Protein AF-A0A7I7MGX4-F1 (afdb_monomer_lite)

Structure (mmCIF, N/CA/C/O backbone):
data_AF-A0A7I7MGX4-F1
#
_entry.id   AF-A0A7I7MGX4-F1
#
loop_
_atom_site.group_PDB
_atom_site.id
_atom_site.type_symbol
_atom_site.label_atom_id
_atom_site.label_alt_id
_atom_site.label_comp_id
_atom_site.label_asym_id
_atom_site.label_entity_id
_atom_site.label_seq_id
_atom_site.pdbx_PDB_ins_code
_atom_site.Cartn_x
_atom_site.Cartn_y
_atom_site.Cartn_z
_atom_site.occupancy
_atom_site.B_iso_or_equiv
_atom_site.auth_seq_id
_atom_site.auth_comp_id
_atom_site.auth_asym_id
_atom_site.auth_atom_id
_atom_site.pdbx_PDB_model_num
ATOM 1 N N . MET A 1 1 ? -10.955 -3.987 3.763 1.00 48.22 1 MET A N 1
ATOM 2 C CA . MET A 1 1 ? -11.198 -3.852 2.306 1.00 48.22 1 MET A CA 1
ATOM 3 C C . MET A 1 1 ? -11.870 -2.515 2.019 1.00 48.22 1 MET A C 1
ATOM 5 O O . MET A 1 1 ? -12.657 -2.086 2.863 1.00 48.22 1 MET A O 1
ATOM 9 N N . PRO A 1 2 ? -11.566 -1.827 0.899 1.00 52.31 2 PRO A N 1
ATOM 10 C CA . PRO A 1 2 ? -12.222 -0.565 0.575 1.00 52.31 2 PRO A CA 1
ATOM 11 C C . PRO A 1 2 ? -13.747 -0.768 0.505 1.00 52.31 2 PRO A C 1
ATOM 13 O O . PRO A 1 2 ? -14.209 -1.827 0.086 1.00 52.31 2 PRO A O 1
ATOM 16 N N . PRO A 1 3 ? -14.560 0.223 0.903 1.00 53.84 3 PRO A N 1
ATOM 17 C CA . PRO A 1 3 ? -16.024 0.112 0.923 1.00 53.84 3 PRO A CA 1
ATOM 18 C C . PRO A 1 3 ? -16.671 0.047 -0.478 1.00 53.84 3 PRO A C 1
ATOM 20 O O . PRO A 1 3 ? -17.878 0.229 -0.602 1.00 53.84 3 PRO A O 1
ATOM 23 N N . GLY A 1 4 ? -15.881 -0.160 -1.533 1.00 65.75 4 GLY A N 1
ATOM 24 C CA . GLY A 1 4 ? -16.288 -0.086 -2.929 1.00 65.75 4 GLY A CA 1
ATOM 25 C C . GLY A 1 4 ? -15.151 -0.493 -3.865 1.00 65.75 4 GLY A C 1
ATOM 26 O O . GLY A 1 4 ? -14.284 -1.281 -3.494 1.00 65.75 4 GLY A O 1
ATOM 27 N N . VAL A 1 5 ? -15.171 0.051 -5.078 1.00 73.94 5 VAL A N 1
ATOM 28 C CA . VAL A 1 5 ? -14.203 -0.241 -6.141 1.00 73.94 5 VAL A CA 1
ATOM 29 C C . VAL A 1 5 ? -12.780 0.159 -5.735 1.00 73.94 5 VAL A C 1
ATOM 31 O O . VAL A 1 5 ? -12.561 1.264 -5.234 1.00 73.94 5 VAL A O 1
ATOM 34 N N . LEU A 1 6 ? -11.810 -0.725 -5.988 1.00 76.94 6 LEU A N 1
ATOM 35 C CA . LEU A 1 6 ? -10.392 -0.369 -5.983 1.00 76.94 6 LEU A CA 1
ATOM 36 C C . LEU A 1 6 ? -10.149 0.689 -7.060 1.00 76.94 6 LEU A C 1
ATOM 38 O O . LEU A 1 6 ? -10.301 0.409 -8.247 1.00 76.94 6 LEU A O 1
ATOM 42 N N . TRP A 1 7 ? -9.759 1.889 -6.641 1.00 74.06 7 TRP A N 1
ATOM 43 C CA . TRP A 1 7 ? -9.469 2.982 -7.555 1.00 74.06 7 TRP A CA 1
ATOM 44 C C . TRP A 1 7 ? -7.966 3.066 -7.832 1.00 74.06 7 TRP A C 1
ATOM 46 O O . TRP A 1 7 ? -7.215 3.546 -6.969 1.00 74.06 7 TRP A O 1
ATOM 56 N N . PRO A 1 8 ? -7.505 2.604 -9.010 1.00 76.69 8 PRO A N 1
ATOM 57 C CA . PRO A 1 8 ? -6.125 2.809 -9.399 1.00 76.69 8 PRO A CA 1
ATOM 58 C C . PRO A 1 8 ? -5.862 4.302 -9.607 1.00 76.69 8 PRO A C 1
ATOM 60 O O . PRO A 1 8 ? -6.777 5.082 -9.899 1.00 76.69 8 PRO A O 1
ATOM 63 N N . GLN A 1 9 ? -4.608 4.731 -9.490 1.00 77.25 9 GLN A N 1
ATOM 64 C CA . GLN A 1 9 ? -4.286 6.096 -9.889 1.00 77.25 9 GLN A CA 1
ATOM 65 C C . GLN A 1 9 ? -4.495 6.289 -11.398 1.00 77.25 9 GLN A C 1
ATOM 67 O O . GLN A 1 9 ? -3.888 5.621 -12.232 1.00 77.25 9 GLN A O 1
ATOM 72 N N . LEU A 1 10 ? -5.309 7.284 -11.759 1.00 65.00 10 LEU A N 1
ATOM 73 C CA . LEU A 1 10 ? -5.647 7.586 -13.157 1.00 65.00 10 LEU A CA 1
ATOM 74 C C . LEU A 1 10 ? -4.410 7.879 -14.021 1.00 65.00 10 LEU A C 1
ATOM 76 O O . LEU A 1 10 ? -4.381 7.536 -15.198 1.00 65.00 10 LEU A O 1
ATOM 80 N N . ARG A 1 11 ? -3.368 8.479 -13.429 1.00 72.38 11 ARG A N 1
ATOM 81 C CA . ARG A 1 11 ? -2.124 8.843 -14.129 1.00 72.38 11 ARG A CA 1
ATOM 82 C C . ARG A 1 11 ? -1.262 7.638 -14.510 1.00 72.38 11 ARG A C 1
ATOM 84 O O . ARG A 1 11 ? -0.442 7.748 -15.416 1.00 72.38 11 ARG A O 1
ATOM 91 N N . THR A 1 12 ? -1.425 6.505 -13.833 1.00 76.75 12 THR A N 1
ATOM 92 C CA . THR A 1 12 ? -0.656 5.276 -14.088 1.00 76.75 12 THR A CA 1
ATOM 93 C C . THR A 1 12 ? -1.481 4.197 -14.774 1.00 76.75 12 THR A C 1
ATOM 95 O O . THR A 1 12 ? -0.908 3.235 -15.279 1.00 76.75 12 THR A O 1
ATOM 98 N N . LEU A 1 13 ? -2.795 4.401 -14.900 1.00 73.06 13 LEU A N 1
ATOM 99 C CA . LEU A 1 13 ? -3.721 3.504 -15.586 1.00 73.06 13 LEU A CA 1
ATOM 100 C C . LEU A 1 13 ? -3.253 3.077 -16.995 1.00 73.06 13 LEU A C 1
ATOM 102 O O . LEU A 1 13 ? -3.332 1.880 -17.277 1.00 73.06 13 LEU A O 1
ATOM 106 N N . PRO A 1 14 ? -2.682 3.959 -17.851 1.00 81.06 14 PRO A N 1
ATOM 107 C CA . PRO A 1 14 ? -2.188 3.543 -19.165 1.00 81.06 14 PRO A CA 1
ATOM 108 C C . PRO A 1 14 ? -1.093 2.471 -19.104 1.00 81.06 14 PRO A C 1
ATOM 110 O O . PRO A 1 14 ? -1.022 1.615 -19.979 1.00 81.06 14 PRO A O 1
ATOM 113 N N . ARG A 1 15 ? -0.267 2.472 -18.047 1.00 81.56 15 ARG A N 1
ATOM 114 C CA . ARG A 1 15 ? 0.817 1.493 -17.861 1.00 81.56 15 ARG A CA 1
ATOM 115 C C . ARG A 1 15 ? 0.295 0.102 -17.503 1.00 81.56 15 ARG A C 1
ATOM 117 O O . ARG A 1 15 ? 0.978 -0.883 -17.751 1.00 81.56 15 ARG A O 1
ATOM 124 N N . PHE A 1 16 ? -0.918 0.015 -16.957 1.00 77.94 16 PHE A N 1
ATOM 125 C CA . PHE A 1 16 ? -1.568 -1.254 -16.629 1.00 77.94 16 PHE A CA 1
ATOM 126 C C . PHE A 1 16 ? -2.475 -1.785 -17.743 1.00 77.94 16 PHE A C 1
ATOM 128 O O . PHE A 1 16 ? -2.884 -2.943 -17.666 1.00 77.94 16 PHE A O 1
ATOM 135 N N . LEU A 1 17 ? -2.755 -0.997 -18.792 1.00 81.00 17 LEU A N 1
ATOM 136 C CA . LEU A 1 17 ? -3.587 -1.420 -19.928 1.00 81.00 17 LEU A CA 1
ATOM 137 C C . LEU A 1 17 ? -3.186 -2.783 -20.519 1.00 81.00 17 LEU A C 1
ATOM 139 O O . LEU A 1 17 ? -4.094 -3.579 -20.761 1.00 81.00 17 LEU A O 1
ATOM 143 N N . PRO A 1 18 ? -1.890 -3.125 -20.688 1.00 84.69 18 PRO A N 1
ATOM 144 C CA . PRO A 1 18 ? -1.504 -4.434 -21.222 1.00 84.69 18 PRO A CA 1
ATOM 145 C C . PRO A 1 18 ? -1.964 -5.619 -20.356 1.00 84.69 18 PRO A C 1
ATOM 147 O O . PRO A 1 18 ? -2.249 -6.694 -20.879 1.00 84.69 18 PRO A O 1
ATOM 150 N N . SER A 1 19 ? -2.093 -5.426 -19.040 1.00 82.81 19 SER A N 1
ATOM 151 C CA . SER A 1 19 ? -2.540 -6.461 -18.097 1.00 82.81 19 SER A CA 1
ATOM 152 C C . SER A 1 19 ? -4.069 -6.591 -18.027 1.00 82.81 19 SER A C 1
ATOM 154 O O . SER A 1 19 ? -4.584 -7.621 -17.586 1.00 82.81 19 SER A O 1
ATOM 156 N N . MET A 1 20 ? -4.815 -5.574 -18.475 1.00 83.50 20 MET A N 1
ATOM 157 C CA . MET A 1 20 ? -6.271 -5.482 -18.299 1.00 83.50 20 MET A CA 1
ATOM 158 C C . MET A 1 20 ? -7.077 -6.613 -18.960 1.00 83.50 20 MET A C 1
ATOM 160 O O . MET A 1 20 ? -7.994 -7.115 -18.307 1.00 83.50 20 MET A O 1
ATOM 164 N N . PRO A 1 21 ? -6.770 -7.085 -20.186 1.00 86.69 21 PRO A N 1
ATOM 165 C CA . PRO A 1 21 ? -7.499 -8.208 -20.780 1.00 86.69 21 PRO A CA 1
ATOM 166 C C . PRO A 1 21 ? -7.350 -9.499 -19.963 1.00 86.69 21 PRO A C 1
ATOM 168 O O . PRO A 1 21 ? -8.321 -10.229 -19.754 1.00 86.69 21 PRO A O 1
ATOM 171 N N . GLY A 1 22 ? -6.142 -9.757 -19.447 1.00 87.31 22 GLY A N 1
ATOM 172 C CA . GLY A 1 22 ? -5.865 -10.897 -18.574 1.00 87.31 22 GLY A CA 1
ATOM 173 C C . GLY A 1 22 ? -6.644 -10.804 -17.265 1.00 87.31 22 GLY A C 1
ATOM 174 O O . GLY A 1 22 ? -7.334 -11.752 -16.893 1.00 87.31 22 GLY A O 1
ATOM 175 N N . VAL A 1 23 ? -6.615 -9.635 -16.623 1.00 87.56 23 VAL A N 1
ATOM 176 C CA . VAL A 1 23 ? -7.394 -9.334 -15.413 1.00 87.56 23 VAL A CA 1
ATOM 177 C C . VAL A 1 23 ? -8.895 -9.526 -15.645 1.00 87.56 23 VAL A C 1
ATOM 179 O O . VAL A 1 23 ? -9.555 -10.198 -14.853 1.00 87.56 23 VAL A O 1
ATOM 182 N N . ALA A 1 24 ? -9.447 -8.998 -16.741 1.00 87.56 24 ALA A N 1
ATOM 183 C CA . ALA A 1 24 ? -10.864 -9.138 -17.073 1.00 87.56 24 ALA A CA 1
ATOM 184 C C . ALA A 1 24 ? -11.265 -10.614 -17.253 1.00 87.56 24 ALA A C 1
ATOM 186 O O . ALA A 1 24 ? -12.313 -11.040 -16.758 1.00 87.56 24 ALA A O 1
ATOM 187 N N . ALA A 1 25 ? -10.389 -11.418 -17.861 1.00 91.88 25 ALA A N 1
ATOM 188 C CA . ALA A 1 25 ? -10.536 -12.869 -17.975 1.00 91.88 25 ALA A CA 1
ATOM 189 C C . ALA A 1 25 ? -10.217 -13.638 -16.672 1.00 91.88 25 ALA A C 1
ATOM 191 O O . ALA A 1 25 ? -10.352 -14.859 -16.634 1.00 91.88 25 ALA A O 1
ATOM 192 N N . GLY A 1 26 ? -9.794 -12.959 -15.599 1.00 91.19 26 GLY A N 1
ATOM 193 C CA . GLY A 1 26 ? -9.404 -13.572 -14.329 1.00 91.19 26 GLY A CA 1
ATOM 194 C C . GLY A 1 26 ? -8.072 -14.331 -14.372 1.00 91.19 26 GLY A C 1
ATOM 195 O O . GLY A 1 26 ? -7.788 -15.116 -13.468 1.00 91.19 26 GLY A O 1
ATOM 196 N N . ARG A 1 27 ? -7.251 -14.134 -15.405 1.00 95.12 27 ARG A N 1
ATOM 197 C CA . ARG A 1 27 ? -5.958 -14.812 -15.562 1.00 95.12 27 ARG A CA 1
ATOM 198 C C . ARG A 1 27 ? -4.901 -14.195 -14.636 1.00 95.12 27 ARG A C 1
ATOM 200 O O . ARG A 1 27 ? -4.917 -12.978 -14.445 1.00 95.12 27 ARG A O 1
ATOM 207 N N . PRO A 1 28 ? -3.977 -14.994 -14.072 1.00 95.06 28 PRO A N 1
ATOM 208 C CA . PRO A 1 28 ? -2.846 -14.458 -13.325 1.00 95.06 28 PRO A CA 1
ATOM 209 C C . PRO A 1 28 ? -2.018 -13.496 -14.177 1.00 95.06 28 PRO A C 1
ATOM 211 O O . PRO A 1 28 ? -1.820 -13.743 -15.369 1.00 95.06 28 PRO A O 1
ATOM 214 N N . PHE A 1 29 ? -1.517 -12.423 -13.574 1.00 92.06 29 PHE A N 1
ATOM 215 C CA . PHE A 1 29 ? -0.733 -11.409 -14.277 1.00 92.06 29 PHE A CA 1
ATOM 216 C C . PHE A 1 29 ? 0.459 -10.970 -13.430 1.00 92.06 29 PHE A C 1
ATOM 218 O O . PHE A 1 29 ? 0.411 -11.011 -12.208 1.00 92.06 29 PHE A O 1
ATOM 225 N N . LEU A 1 30 ? 1.536 -10.566 -14.091 1.00 92.31 30 LEU A N 1
ATOM 226 C CA . LEU A 1 30 ? 2.698 -9.936 -13.473 1.00 92.31 30 LEU A CA 1
ATOM 227 C C . LEU A 1 30 ? 3.024 -8.715 -14.336 1.00 92.31 30 LEU A C 1
ATOM 229 O O . LEU A 1 30 ? 3.220 -8.896 -15.543 1.00 92.31 30 LEU A O 1
ATOM 233 N N . PRO A 1 31 ? 3.013 -7.489 -13.786 1.00 90.19 31 PRO A N 1
ATOM 234 C CA . PRO A 1 31 ? 3.405 -6.313 -14.547 1.00 90.19 31 PRO A CA 1
ATOM 235 C C . PRO A 1 31 ? 4.838 -6.439 -15.071 1.00 90.19 31 PRO A C 1
ATOM 237 O O . PRO A 1 31 ? 5.701 -7.031 -14.425 1.00 90.19 31 PRO A O 1
ATOM 240 N N . ALA A 1 32 ? 5.095 -5.857 -16.241 1.00 92.00 32 ALA A N 1
ATOM 241 C CA . ALA A 1 32 ? 6.443 -5.789 -16.784 1.00 92.00 32 ALA A CA 1
ATOM 242 C C . ALA A 1 32 ? 7.374 -4.989 -15.850 1.00 92.00 32 ALA A C 1
ATOM 244 O O . ALA A 1 32 ? 6.932 -4.129 -15.082 1.00 92.00 32 ALA A O 1
ATOM 245 N N . ALA A 1 33 ? 8.675 -5.279 -15.909 1.00 94.62 33 ALA A N 1
ATOM 246 C CA . ALA A 1 33 ? 9.662 -4.687 -15.008 1.00 94.62 33 ALA A CA 1
ATOM 247 C C . ALA A 1 33 ? 9.675 -3.148 -15.068 1.00 94.62 33 ALA A C 1
ATOM 249 O O . ALA A 1 33 ? 9.818 -2.491 -14.041 1.00 94.62 33 ALA A O 1
ATOM 250 N N . ASP A 1 34 ? 9.477 -2.555 -16.245 1.00 94.19 34 ASP A N 1
ATOM 251 C CA . ASP A 1 34 ? 9.380 -1.103 -16.423 1.00 94.19 34 ASP A CA 1
ATOM 252 C C . ASP A 1 34 ? 8.167 -0.506 -15.687 1.00 94.19 34 ASP A C 1
ATOM 254 O O . ASP A 1 34 ? 8.272 0.560 -15.075 1.00 94.19 34 ASP A O 1
ATOM 258 N N . VAL A 1 35 ? 7.035 -1.218 -15.673 1.00 93.25 35 VAL A N 1
ATOM 259 C CA . VAL A 1 35 ? 5.844 -0.837 -14.904 1.00 93.25 35 VAL A CA 1
ATOM 260 C C . VAL A 1 35 ? 6.131 -0.926 -13.409 1.00 93.25 35 VAL A C 1
ATOM 262 O O . VAL A 1 35 ? 5.814 0.017 -12.681 1.00 93.25 35 VAL A O 1
ATOM 265 N N . MET A 1 36 ? 6.786 -2.000 -12.955 1.00 95.19 36 MET A N 1
ATOM 266 C CA . MET A 1 36 ? 7.178 -2.168 -11.549 1.00 95.19 36 MET A CA 1
ATOM 267 C C . MET A 1 36 ? 8.072 -1.015 -11.067 1.00 95.19 36 MET A C 1
ATOM 269 O O . MET A 1 36 ? 7.817 -0.427 -10.013 1.00 95.19 36 MET A O 1
ATOM 273 N N . ARG A 1 37 ? 9.059 -0.610 -11.876 1.00 96.38 37 ARG A N 1
ATOM 274 C CA . ARG A 1 37 ? 9.922 0.549 -11.588 1.00 96.38 37 ARG A CA 1
ATOM 275 C C . ARG A 1 37 ? 9.149 1.858 -11.575 1.00 96.38 37 ARG A C 1
ATOM 277 O O . ARG A 1 37 ? 9.333 2.672 -10.683 1.00 96.38 37 ARG A O 1
ATOM 284 N N . ALA A 1 38 ? 8.283 2.084 -12.559 1.00 94.38 38 ALA A N 1
ATOM 285 C CA . ALA A 1 38 ? 7.615 3.371 -12.728 1.00 94.38 38 ALA A CA 1
ATOM 286 C C . ALA A 1 38 ? 6.476 3.619 -11.725 1.00 94.38 38 ALA A C 1
ATOM 288 O O . ALA A 1 38 ? 6.077 4.778 -11.530 1.00 94.38 38 ALA A O 1
ATOM 289 N N . VAL A 1 39 ? 5.933 2.552 -11.127 1.00 93.75 39 VAL A N 1
ATOM 290 C CA . VAL A 1 39 ? 4.712 2.617 -10.322 1.00 93.75 39 VAL A CA 1
ATOM 291 C C . VAL A 1 39 ? 4.941 2.155 -8.871 1.00 93.75 39 VAL A C 1
ATOM 293 O O . VAL A 1 39 ? 5.143 3.039 -8.027 1.00 93.75 39 VAL A O 1
ATOM 296 N N . PRO A 1 40 ? 4.944 0.850 -8.518 1.00 95.00 40 PRO A N 1
ATOM 297 C CA . PRO A 1 40 ? 5.015 0.437 -7.119 1.00 95.00 40 PRO A CA 1
ATOM 298 C C . PRO A 1 40 ? 6.348 0.719 -6.427 1.00 95.00 40 PRO A C 1
ATOM 300 O O . PRO A 1 40 ? 6.352 0.819 -5.201 1.00 95.00 40 PRO A O 1
ATOM 303 N N . LEU A 1 41 ? 7.446 0.860 -7.181 1.00 97.31 41 LEU A N 1
ATOM 304 C CA . LEU A 1 41 ? 8.812 0.962 -6.646 1.00 97.31 41 LEU A CA 1
ATOM 305 C C . LEU A 1 41 ? 9.502 2.305 -6.947 1.00 97.31 41 LEU A C 1
ATOM 307 O O . LEU A 1 41 ? 10.698 2.451 -6.713 1.00 97.31 41 LEU A O 1
ATOM 311 N N . HIS A 1 42 ? 8.781 3.288 -7.491 1.00 96.19 42 HIS A N 1
ATOM 312 C CA . HIS A 1 42 ? 9.397 4.420 -8.200 1.00 96.19 42 HIS A CA 1
ATOM 313 C C . HIS A 1 42 ? 10.239 5.395 -7.364 1.00 96.19 42 HIS A C 1
ATOM 315 O O . HIS A 1 42 ? 10.953 6.201 -7.957 1.00 96.19 42 HIS A O 1
ATOM 321 N N . THR A 1 43 ? 10.153 5.362 -6.031 1.00 97.38 43 THR A N 1
ATOM 322 C CA . THR A 1 43 ? 11.043 6.151 -5.158 1.00 97.38 43 THR A CA 1
ATOM 323 C C . THR A 1 43 ? 12.202 5.336 -4.587 1.00 97.38 43 THR A C 1
ATOM 325 O O . THR A 1 43 ? 13.090 5.913 -3.966 1.00 97.38 43 THR A O 1
ATOM 328 N N . LEU A 1 44 ? 12.220 4.016 -4.803 1.00 98.06 44 LEU A N 1
ATOM 329 C CA . LEU A 1 44 ? 13.342 3.164 -4.415 1.00 98.06 44 LEU A CA 1
ATOM 330 C C . LEU A 1 44 ? 14.532 3.395 -5.351 1.00 98.06 44 LEU A C 1
ATOM 332 O O . LEU A 1 44 ? 14.366 3.773 -6.514 1.00 98.06 44 LEU A O 1
ATOM 336 N N . SER A 1 45 ? 15.736 3.117 -4.853 1.00 98.19 45 SER A N 1
ATOM 337 C CA . SER A 1 45 ? 16.945 3.153 -5.680 1.00 98.19 45 SER A CA 1
ATOM 338 C C . SER A 1 45 ? 16.880 2.114 -6.805 1.00 98.19 45 SER A C 1
ATOM 340 O O . SER A 1 45 ? 16.270 1.057 -6.645 1.00 98.19 45 SER A O 1
ATOM 342 N N . ALA A 1 46 ? 17.555 2.373 -7.929 1.00 98.06 46 ALA A N 1
ATOM 34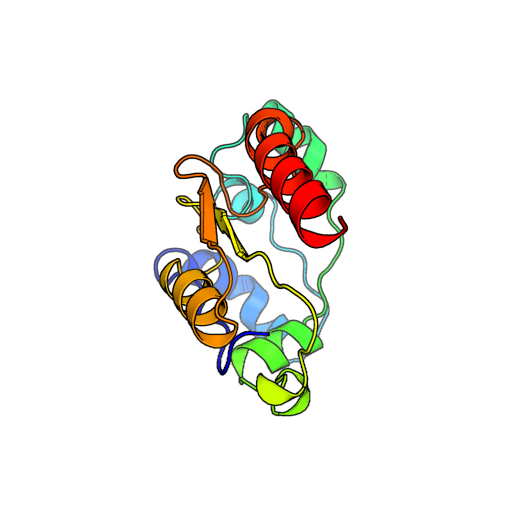3 C CA . ALA A 1 46 ? 17.620 1.413 -9.035 1.00 98.06 46 ALA A CA 1
ATOM 344 C C . ALA A 1 46 ? 18.169 0.048 -8.582 1.00 98.06 46 ALA A C 1
ATOM 346 O O . ALA A 1 46 ? 17.592 -0.978 -8.918 1.00 98.06 46 ALA A O 1
ATOM 347 N N . ALA A 1 47 ? 19.202 0.045 -7.733 1.00 98.44 47 ALA A N 1
ATOM 348 C CA . ALA A 1 47 ? 19.783 -1.178 -7.184 1.00 98.44 47 ALA A CA 1
ATOM 349 C C . ALA A 1 47 ? 18.786 -1.980 -6.329 1.00 98.44 47 ALA A C 1
ATOM 351 O O . ALA A 1 47 ? 18.772 -3.206 -6.364 1.00 98.44 47 ALA A O 1
ATOM 352 N N . GLU A 1 48 ? 17.931 -1.312 -5.553 1.00 98.38 48 GLU A N 1
ATOM 353 C CA . GLU A 1 48 ? 16.885 -1.991 -4.782 1.00 98.38 48 GLU A CA 1
ATOM 354 C C . GLU A 1 48 ? 15.741 -2.480 -5.680 1.00 98.38 48 GLU A C 1
ATOM 356 O O . GLU A 1 48 ? 15.247 -3.587 -5.487 1.00 98.38 48 GLU A O 1
ATOM 361 N N . GLN A 1 49 ? 15.371 -1.718 -6.714 1.00 98.44 49 GLN A N 1
ATOM 362 C CA . GLN A 1 49 ? 14.422 -2.178 -7.732 1.00 98.44 49 GLN A CA 1
ATOM 363 C C . GLN A 1 49 ? 14.933 -3.432 -8.455 1.00 98.44 49 GLN A C 1
ATOM 365 O O . GLN A 1 49 ? 14.166 -4.372 -8.646 1.00 98.44 49 GLN A O 1
ATOM 370 N N . ASP A 1 50 ? 16.214 -3.462 -8.830 1.00 98.25 50 ASP A N 1
ATOM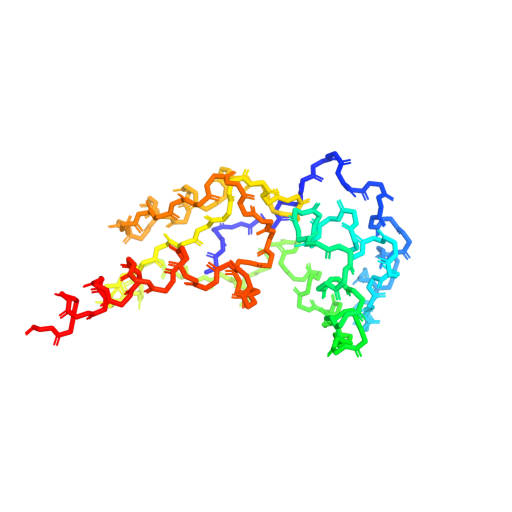 371 C CA . ASP A 1 50 ? 16.852 -4.593 -9.515 1.00 98.25 50 ASP A CA 1
ATOM 372 C C . ASP A 1 50 ? 16.851 -5.861 -8.659 1.00 98.25 50 ASP A C 1
ATOM 374 O O . ASP A 1 50 ? 16.653 -6.952 -9.189 1.00 98.25 50 ASP A O 1
ATOM 378 N N . ARG A 1 51 ? 17.025 -5.711 -7.339 1.00 98.19 51 ARG A N 1
ATOM 379 C CA . ARG A 1 51 ? 16.927 -6.816 -6.377 1.00 98.19 51 ARG A CA 1
ATOM 380 C C . ARG A 1 51 ? 15.491 -7.310 -6.206 1.00 98.19 51 ARG A C 1
ATOM 382 O O . ARG A 1 51 ? 15.266 -8.511 -6.234 1.00 98.19 51 ARG A O 1
ATOM 389 N N . LEU A 1 52 ? 14.526 -6.399 -6.057 1.00 97.56 52 LEU A N 1
ATOM 390 C CA . LEU A 1 52 ? 13.140 -6.751 -5.729 1.00 97.56 52 LEU A CA 1
ATOM 391 C C . LEU A 1 52 ? 12.346 -7.298 -6.919 1.00 97.56 52 LEU A C 1
ATOM 393 O O . LEU A 1 52 ? 11.527 -8.195 -6.749 1.00 97.56 52 LEU A O 1
ATOM 397 N N . ILE A 1 53 ? 12.534 -6.754 -8.127 1.00 97.75 53 ILE A N 1
ATOM 398 C CA . ILE A 1 53 ? 11.705 -7.110 -9.293 1.00 97.75 53 ILE A CA 1
ATOM 399 C C . ILE A 1 53 ? 11.679 -8.626 -9.580 1.00 97.75 53 ILE A C 1
ATOM 401 O O . ILE A 1 53 ? 10.583 -9.147 -9.796 1.00 97.75 53 ILE A O 1
ATOM 405 N N . PRO A 1 54 ? 12.817 -9.348 -9.560 1.00 97.56 54 PRO A N 1
ATOM 406 C CA . PRO A 1 54 ? 12.845 -10.797 -9.767 1.00 97.56 54 PRO A CA 1
ATOM 407 C C . PRO A 1 54 ? 12.115 -11.619 -8.695 1.00 97.56 54 PRO A C 1
ATOM 409 O O . PRO A 1 54 ? 11.760 -12.764 -8.963 1.00 97.56 54 PRO A O 1
ATOM 412 N N . GLU A 1 55 ? 11.893 -11.064 -7.500 1.00 96.50 55 GLU A N 1
ATOM 413 C CA . GLU A 1 55 ? 11.234 -11.760 -6.386 1.00 96.50 55 GLU A CA 1
ATOM 414 C C . GLU A 1 55 ? 9.701 -11.732 -6.491 1.00 96.50 55 GLU A C 1
ATOM 416 O O . GLU A 1 55 ? 9.015 -12.540 -5.859 1.00 96.50 55 GLU A O 1
ATOM 421 N N . PHE A 1 56 ? 9.133 -10.829 -7.299 1.00 95.38 56 PHE A N 1
ATOM 422 C CA . PHE A 1 56 ? 7.684 -10.749 -7.462 1.00 95.38 56 PHE A CA 1
ATOM 423 C C . PHE A 1 56 ? 7.126 -11.929 -8.258 1.00 95.38 56 PHE A C 1
ATOM 425 O O . PHE A 1 56 ? 7.662 -12.370 -9.276 1.00 95.38 56 PHE A O 1
ATOM 432 N N . VAL A 1 57 ? 5.956 -12.388 -7.823 1.00 95.31 57 VAL A N 1
ATOM 433 C CA . VAL A 1 57 ? 5.191 -13.458 -8.464 1.00 95.31 57 VAL A CA 1
ATOM 434 C C . VAL A 1 57 ? 3.900 -12.916 -9.068 1.00 95.31 57 VAL A C 1
ATOM 436 O O . VAL A 1 57 ? 3.507 -11.775 -8.835 1.00 95.31 57 VAL A O 1
ATOM 439 N N . ARG A 1 58 ? 3.227 -13.738 -9.878 1.00 94.31 58 ARG A N 1
ATOM 440 C CA . ARG A 1 58 ? 1.961 -13.350 -10.511 1.00 94.31 58 ARG A CA 1
ATOM 441 C C . ARG A 1 58 ? 0.867 -13.125 -9.467 1.00 94.31 58 ARG A C 1
ATOM 443 O O . ARG A 1 58 ? 0.580 -14.013 -8.667 1.00 94.31 58 ARG A O 1
ATOM 450 N N . ASP A 1 59 ? 0.182 -11.996 -9.585 1.00 92.94 59 ASP A N 1
ATOM 451 C CA . ASP A 1 59 ? -1.037 -11.690 -8.852 1.00 92.94 59 ASP A CA 1
ATOM 452 C C . ASP A 1 59 ? -2.245 -12.450 -9.411 1.00 92.94 59 ASP A C 1
ATOM 454 O O . ASP A 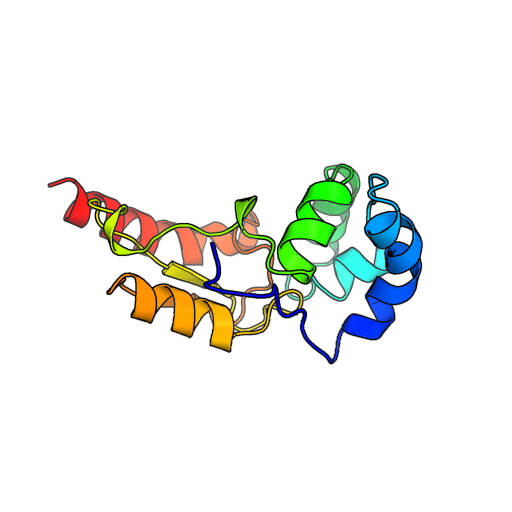1 59 ? -2.318 -12.824 -10.589 1.00 92.94 59 ASP A O 1
ATOM 458 N N . SER A 1 60 ? -3.257 -12.637 -8.562 1.00 93.50 60 SER A N 1
ATOM 459 C CA . SER A 1 60 ? -4.536 -13.229 -8.958 1.00 93.50 60 SER A CA 1
ATOM 460 C C . SER A 1 60 ? -5.405 -12.220 -9.712 1.00 93.50 60 SER A C 1
ATOM 462 O O . SER A 1 60 ? -6.056 -11.363 -9.109 1.00 93.50 60 SER A O 1
ATOM 464 N N . GLY A 1 61 ? -5.518 -12.380 -11.035 1.00 92.94 61 GLY A N 1
ATOM 465 C CA . GLY A 1 61 ? -6.428 -11.568 -11.854 1.00 92.94 61 GLY A CA 1
ATOM 466 C C . GLY A 1 61 ? -7.897 -11.683 -11.432 1.00 92.94 61 GLY A C 1
ATOM 467 O O . GLY A 1 61 ? -8.642 -10.715 -11.551 1.00 92.94 61 GLY A O 1
ATOM 468 N N . ARG A 1 62 ? -8.321 -12.827 -10.865 1.00 93.69 62 ARG A N 1
ATOM 469 C CA . ARG A 1 62 ? -9.682 -12.999 -10.315 1.00 93.69 62 ARG A CA 1
ATOM 470 C C . ARG A 1 62 ? -9.946 -12.057 -9.145 1.00 93.69 62 ARG A C 1
ATOM 472 O O . ARG A 1 62 ? -10.974 -11.383 -9.140 1.00 93.69 62 ARG A O 1
ATOM 479 N N . VAL A 1 63 ? -9.027 -12.015 -8.180 1.00 91.25 63 VAL A N 1
ATOM 480 C CA . VAL A 1 63 ? -9.148 -11.155 -6.992 1.00 91.25 63 VAL A CA 1
ATOM 481 C C . VAL A 1 63 ? -9.069 -9.692 -7.408 1.00 91.25 63 VAL A C 1
ATOM 483 O O . VAL A 1 63 ? -9.916 -8.897 -7.009 1.00 91.25 63 VAL A O 1
ATOM 486 N N . PHE A 1 64 ? -8.124 -9.344 -8.286 1.00 89.50 64 PHE A N 1
ATOM 487 C CA . PHE A 1 64 ? -8.003 -7.981 -8.797 1.00 89.50 64 PHE A CA 1
ATOM 488 C C . PHE A 1 64 ? -9.285 -7.526 -9.513 1.00 89.50 64 PHE A C 1
ATOM 490 O O . PHE A 1 64 ? -9.806 -6.451 -9.226 1.00 89.50 64 PHE A O 1
ATOM 497 N N . ARG A 1 65 ? -9.882 -8.381 -10.356 1.00 90.00 65 ARG A N 1
ATOM 498 C CA . ARG A 1 65 ? -11.179 -8.112 -10.995 1.00 90.00 65 ARG A CA 1
ATOM 499 C C . ARG A 1 65 ? -12.300 -7.909 -9.975 1.00 90.00 65 ARG A C 1
ATOM 501 O O . ARG A 1 65 ? -13.095 -6.988 -10.126 1.00 90.00 65 ARG A O 1
ATOM 508 N N . GLN A 1 66 ? -12.378 -8.739 -8.935 1.00 91.62 66 GLN A N 1
ATOM 509 C CA . GLN A 1 66 ? -13.385 -8.587 -7.876 1.00 91.62 66 GLN A CA 1
ATOM 510 C C . GLN A 1 66 ? -13.228 -7.262 -7.116 1.00 91.62 66 GLN A C 1
ATOM 512 O O . GLN A 1 66 ? -14.230 -6.603 -6.841 1.00 91.62 66 GLN A O 1
ATOM 517 N N . LEU A 1 67 ? -11.988 -6.850 -6.833 1.00 88.81 67 LEU A N 1
ATOM 518 C CA . LEU A 1 67 ? -11.668 -5.559 -6.223 1.00 88.81 67 LEU A CA 1
ATOM 519 C C . LEU A 1 67 ? -12.068 -4.384 -7.127 1.00 88.81 67 LEU A C 1
ATOM 521 O O . LEU A 1 67 ? -12.712 -3.445 -6.660 1.00 88.81 67 LEU A O 1
ATOM 525 N N . MET A 1 68 ? -11.758 -4.451 -8.425 1.00 84.75 68 MET A N 1
ATOM 526 C CA . MET A 1 68 ? -12.141 -3.424 -9.403 1.00 84.75 68 MET A CA 1
ATOM 527 C C . MET A 1 68 ? -13.655 -3.320 -9.611 1.00 84.75 68 MET A C 1
ATOM 529 O O . MET A 1 68 ? -14.172 -2.237 -9.847 1.00 84.75 68 MET A O 1
ATOM 533 N N . LEU A 1 69 ? -14.385 -4.429 -9.523 1.00 87.94 69 LEU A N 1
ATOM 534 C CA . LEU A 1 69 ? -15.846 -4.423 -9.641 1.00 87.94 69 LEU A CA 1
ATOM 535 C C . LEU A 1 69 ? -16.544 -4.122 -8.306 1.00 87.94 69 LEU A C 1
ATOM 537 O O . LEU A 1 69 ? -17.769 -4.033 -8.260 1.00 87.94 69 LEU A O 1
ATOM 541 N N . GLY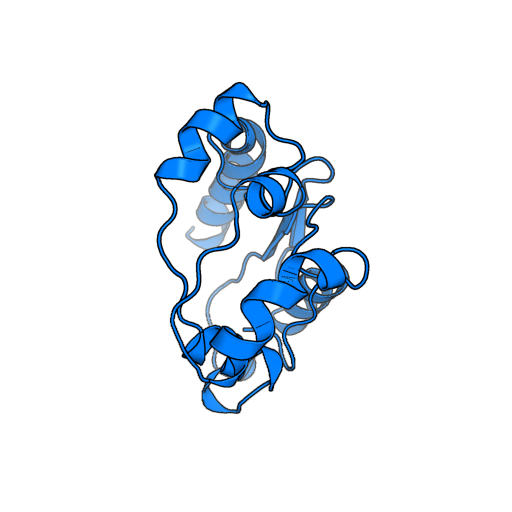 A 1 70 ? -15.791 -3.993 -7.205 1.00 86.88 70 GLY A N 1
ATOM 542 C CA . GLY A 1 70 ? -16.354 -3.813 -5.867 1.00 86.88 70 GLY A CA 1
ATOM 543 C C . GLY A 1 70 ? -17.311 -4.946 -5.480 1.00 86.88 70 GLY A C 1
ATOM 544 O O . GLY A 1 70 ? -18.355 -4.686 -4.869 1.00 86.88 70 GLY A O 1
ATOM 545 N N . ALA A 1 71 ? -16.989 -6.181 -5.883 1.00 89.00 71 ALA A N 1
ATOM 546 C CA . ALA A 1 71 ? -17.844 -7.350 -5.704 1.00 89.00 71 ALA A CA 1
ATOM 547 C C . ALA A 1 71 ? -18.194 -7.570 -4.216 1.00 89.00 71 ALA A C 1
ATOM 549 O O . ALA A 1 71 ? -17.359 -7.301 -3.353 1.00 89.00 71 ALA A O 1
ATOM 550 N N . PRO A 1 72 ? -19.385 -8.093 -3.872 1.00 88.62 72 PRO A N 1
ATOM 551 C CA . PRO A 1 72 ? -19.774 -8.296 -2.473 1.00 88.62 72 PRO A CA 1
ATOM 552 C C . PRO A 1 72 ? -18.770 -9.119 -1.657 1.00 88.62 72 PRO A C 1
ATOM 554 O O . PRO A 1 72 ? -18.525 -8.798 -0.501 1.00 88.62 72 PRO A O 1
ATOM 557 N N . ILE A 1 73 ? -18.120 -10.109 -2.279 1.00 89.19 73 ILE A N 1
ATOM 558 C CA . ILE A 1 73 ? -17.143 -10.990 -1.621 1.00 89.19 73 ILE A CA 1
ATOM 559 C C . ILE A 1 73 ? -15.876 -10.273 -1.127 1.00 89.19 73 ILE A C 1
ATOM 561 O O . ILE A 1 73 ? -15.201 -10.773 -0.235 1.00 89.19 73 ILE A O 1
ATOM 565 N N . VAL A 1 74 ? -15.547 -9.098 -1.674 1.00 87.56 74 VAL A N 1
ATOM 566 C CA . VAL A 1 74 ? -14.412 -8.291 -1.197 1.00 87.56 74 VAL A CA 1
ATOM 567 C C . VAL A 1 74 ? -14.843 -7.223 -0.194 1.00 87.56 74 VAL A C 1
ATOM 569 O O . VAL A 1 74 ? -14.035 -6.384 0.183 1.00 87.56 74 VAL A O 1
ATOM 572 N N . ARG A 1 75 ? -16.106 -7.195 0.242 1.00 87.00 75 ARG A N 1
ATOM 573 C CA . ARG A 1 75 ? -16.590 -6.204 1.209 1.00 87.00 75 ARG A CA 1
ATOM 574 C C . ARG A 1 75 ? -16.498 -6.766 2.619 1.00 87.00 75 ARG A C 1
ATOM 576 O O . ARG A 1 75 ? -16.842 -7.912 2.866 1.00 87.00 75 ARG A O 1
ATOM 583 N N . VAL A 1 76 ? -16.076 -5.912 3.545 1.00 87.62 76 VAL A N 1
ATOM 584 C CA . VAL A 1 76 ? -16.088 -6.200 4.983 1.00 87.62 76 VAL A CA 1
ATOM 585 C C . VAL A 1 76 ? -17.036 -5.199 5.650 1.00 87.62 76 VAL A C 1
ATOM 587 O O . VAL A 1 76 ? -16.812 -3.979 5.518 1.00 87.62 76 VAL A O 1
ATOM 590 N N . PRO A 1 77 ? -18.111 -5.654 6.321 1.00 90.12 77 PRO A N 1
ATOM 591 C CA . PRO A 1 77 ? -18.935 -4.782 7.148 1.00 90.12 77 PRO A CA 1
ATOM 592 C C . PRO A 1 77 ? -18.066 -4.169 8.250 1.00 90.12 77 PRO A C 1
ATOM 594 O O . PRO A 1 77 ? -17.333 -4.870 8.934 1.00 90.12 77 PRO A O 1
ATOM 597 N N . ALA A 1 78 ? -18.081 -2.840 8.387 1.00 91.44 78 ALA A N 1
ATOM 598 C CA . ALA A 1 78 ? -17.218 -2.177 9.370 1.00 91.44 78 ALA A CA 1
ATOM 599 C C . ALA A 1 78 ? -17.596 -2.551 10.809 1.00 91.44 78 ALA A C 1
ATOM 601 O O . ALA A 1 78 ? -16.713 -2.648 11.649 1.00 91.44 78 ALA A O 1
ATOM 602 N N . ALA A 1 79 ? -18.885 -2.807 11.052 1.00 93.56 79 ALA A N 1
ATOM 603 C CA . ALA A 1 79 ? -19.406 -3.240 12.345 1.00 93.56 79 ALA A CA 1
ATOM 604 C C . ALA A 1 79 ? -18.854 -4.604 12.800 1.00 93.56 79 ALA A C 1
ATOM 606 O O . ALA A 1 79 ? -18.825 -4.865 13.996 1.00 93.56 79 ALA A O 1
ATOM 607 N N . ASP A 1 80 ? -18.378 -5.437 11.869 1.00 95.38 80 ASP A N 1
ATOM 608 C CA . ASP A 1 80 ? -17.827 -6.761 12.187 1.00 95.38 80 ASP A CA 1
ATOM 609 C C . ASP A 1 80 ? -16.346 -6.690 12.602 1.00 95.38 80 ASP A C 1
ATOM 611 O O . ASP A 1 80 ? -15.766 -7.687 13.027 1.00 95.38 80 ASP A O 1
ATOM 615 N N . VAL A 1 81 ? -15.702 -5.524 12.468 1.00 95.25 81 VAL A N 1
ATOM 616 C CA . VAL A 1 81 ? -14.308 -5.313 12.878 1.00 95.25 81 VAL A CA 1
ATOM 617 C C . VAL A 1 81 ? -14.293 -4.736 14.290 1.00 95.25 81 VAL A C 1
ATOM 619 O O . VAL A 1 81 ? -14.473 -3.537 14.481 1.00 95.25 81 VAL A O 1
ATOM 622 N N . SER A 1 82 ? -14.084 -5.606 15.278 1.00 95.25 82 SER A N 1
ATOM 623 C CA . SER A 1 82 ? -14.103 -5.263 16.708 1.00 95.25 82 SER A CA 1
ATOM 624 C C . SER A 1 82 ? -12.724 -4.983 17.315 1.00 95.25 82 SER A C 1
ATOM 626 O O . SER A 1 82 ? -12.637 -4.574 18.471 1.00 95.25 82 SER A O 1
ATOM 628 N N . CYS A 1 83 ? -11.641 -5.200 16.566 1.00 94.94 83 CYS A N 1
ATOM 629 C CA . CYS A 1 83 ? -10.278 -4.938 17.021 1.00 94.94 83 CYS A CA 1
ATOM 630 C C . CYS A 1 83 ? -9.781 -3.538 16.608 1.00 94.94 83 CYS A C 1
ATOM 632 O O . CYS A 1 83 ? -10.265 -2.978 15.619 1.00 94.94 83 CYS A O 1
ATOM 634 N N . PRO A 1 84 ? -8.786 -2.971 17.322 1.00 96.44 84 PRO A N 1
ATOM 635 C CA . PRO A 1 84 ? -8.116 -1.749 16.893 1.00 96.44 84 PRO A CA 1
ATOM 636 C C . PRO A 1 84 ? -7.532 -1.888 15.482 1.00 96.44 84 PRO A C 1
ATOM 638 O O . PRO A 1 84 ? -6.918 -2.900 15.142 1.00 96.44 84 PRO A O 1
ATOM 641 N N . VAL A 1 85 ? -7.685 -0.842 14.668 1.00 97.25 85 VAL A N 1
ATOM 642 C CA . VAL A 1 85 ? -7.172 -0.794 13.294 1.00 97.25 85 VAL A CA 1
ATOM 643 C C . VAL A 1 85 ? -6.146 0.327 13.168 1.00 97.25 85 VAL A C 1
ATOM 645 O O . VAL A 1 85 ? -6.394 1.459 13.581 1.00 97.25 85 VAL A O 1
ATOM 648 N N . LEU A 1 86 ? -5.014 0.021 12.534 1.00 98.12 86 LEU A N 1
ATOM 649 C CA . LEU A 1 86 ? -4.051 1.003 12.045 1.00 98.12 86 LEU A CA 1
ATOM 650 C C . LEU A 1 86 ? -4.118 1.062 10.522 1.00 98.12 86 LEU A C 1
ATOM 652 O O . LEU A 1 86 ? -4.019 0.037 9.848 1.00 98.12 86 LEU A O 1
ATOM 656 N N . CYS A 1 87 ? -4.242 2.263 9.966 1.00 97.50 87 CYS A N 1
ATOM 657 C CA . CYS A 1 87 ? -4.082 2.485 8.536 1.00 97.50 87 CYS A CA 1
ATOM 658 C C . CYS A 1 87 ? -2.697 3.084 8.270 1.00 97.50 87 CYS A C 1
ATOM 660 O O . CYS A 1 87 ? -2.393 4.170 8.756 1.00 97.50 87 CYS A O 1
ATOM 662 N N . VAL A 1 88 ? -1.868 2.399 7.480 1.00 97.69 88 VAL A N 1
ATOM 663 C CA . VAL A 1 88 ? -0.543 2.880 7.055 1.00 97.69 88 VAL A CA 1
ATOM 664 C C . VAL A 1 88 ? -0.546 3.025 5.540 1.00 97.69 88 VAL A C 1
ATOM 666 O O . VAL A 1 88 ? -1.035 2.145 4.833 1.00 97.69 88 VAL A O 1
ATOM 669 N N . SER A 1 89 ? -0.037 4.139 5.022 1.00 96.62 89 SER A N 1
ATOM 670 C CA . SER A 1 89 ? -0.028 4.387 3.577 1.00 96.62 89 SER A CA 1
ATOM 671 C C . SER A 1 89 ? 1.174 5.198 3.112 1.00 96.62 89 SER A C 1
ATOM 673 O O . SER A 1 89 ? 1.748 5.976 3.875 1.00 96.62 89 SER A O 1
ATOM 675 N N . ALA A 1 90 ? 1.505 5.052 1.833 1.00 96.31 90 ALA A N 1
ATOM 676 C CA . ALA A 1 90 ? 2.511 5.856 1.155 1.00 96.31 90 ALA A CA 1
ATOM 677 C C . ALA A 1 90 ? 1.912 7.131 0.551 1.00 96.31 90 ALA A C 1
ATOM 679 O O . ALA A 1 90 ? 0.828 7.109 -0.033 1.00 96.31 90 ALA A O 1
ATOM 680 N N . GLY A 1 91 ? 2.642 8.242 0.642 1.00 95.19 91 GLY A N 1
ATOM 681 C CA . GLY A 1 91 ? 2.247 9.509 0.024 1.00 95.19 91 GLY A CA 1
ATOM 682 C C . GLY A 1 91 ? 2.562 9.600 -1.467 1.00 95.19 91 GLY A C 1
ATOM 683 O O . GLY A 1 91 ? 1.841 10.295 -2.178 1.00 95.19 91 GLY A O 1
ATOM 684 N N . GLN A 1 92 ? 3.572 8.870 -1.956 1.00 95.50 92 GLN A N 1
ATOM 685 C CA . GLN A 1 92 ? 3.850 8.741 -3.390 1.00 95.50 92 GLN A CA 1
ATOM 686 C C . GLN A 1 92 ? 3.233 7.464 -3.983 1.00 95.50 92 GLN A C 1
ATOM 688 O O . GLN A 1 92 ? 3.669 6.998 -5.029 1.00 95.50 92 GLN A O 1
ATOM 693 N N . ASP A 1 93 ? 2.228 6.851 -3.350 1.00 94.69 93 ASP A N 1
ATOM 694 C CA . ASP A 1 93 ? 1.595 5.653 -3.910 1.00 94.69 93 ASP A CA 1
ATOM 695 C C . ASP A 1 93 ? 1.010 5.957 -5.297 1.00 94.69 93 ASP A C 1
ATOM 697 O O . ASP A 1 93 ? 0.086 6.755 -5.422 1.00 94.69 93 ASP A O 1
ATOM 701 N N . ARG A 1 94 ? 1.564 5.322 -6.338 1.00 93.19 94 ARG A N 1
ATOM 702 C CA . ARG A 1 94 ? 1.111 5.438 -7.729 1.00 93.19 94 ARG A CA 1
ATOM 703 C C . ARG A 1 94 ? 0.209 4.291 -8.185 1.00 93.19 94 ARG A C 1
ATOM 705 O O . ARG A 1 94 ? -0.270 4.314 -9.315 1.00 93.19 94 ARG A O 1
ATOM 712 N N . ASN A 1 95 ? -0.016 3.292 -7.341 1.00 89.38 95 ASN A N 1
ATOM 713 C CA . ASN A 1 95 ? -0.939 2.195 -7.600 1.00 89.38 95 ASN A CA 1
ATOM 714 C C . ASN A 1 95 ? -2.348 2.577 -7.169 1.00 89.38 95 ASN A C 1
ATOM 716 O O . ASN A 1 95 ? -3.280 2.462 -7.959 1.00 89.38 95 ASN A O 1
ATOM 720 N N . VAL A 1 96 ? -2.501 3.055 -5.936 1.00 87.62 96 VAL A N 1
ATOM 721 C CA . VAL A 1 96 ? -3.800 3.298 -5.306 1.00 87.62 96 VAL A CA 1
ATOM 722 C C . VAL A 1 96 ? -3.999 4.785 -5.036 1.00 87.62 96 VAL A C 1
ATOM 724 O O . VAL A 1 96 ? -3.081 5.502 -4.642 1.00 87.62 96 VAL A O 1
ATOM 727 N N . ALA A 1 97 ? -5.216 5.283 -5.253 1.00 87.44 97 ALA A N 1
ATOM 728 C CA . ALA A 1 97 ? -5.518 6.683 -4.992 1.00 87.44 97 ALA A CA 1
ATOM 729 C C . ALA A 1 97 ? -5.414 7.024 -3.480 1.00 87.44 97 ALA A C 1
ATOM 731 O O . ALA A 1 97 ? -6.058 6.360 -2.664 1.00 87.44 97 ALA A O 1
ATOM 732 N N . PRO A 1 98 ? -4.701 8.098 -3.072 1.00 86.25 98 PRO A N 1
ATOM 733 C CA . PRO A 1 98 ? -4.470 8.410 -1.653 1.00 86.25 98 PRO A CA 1
ATOM 734 C C . PRO A 1 98 ? -5.741 8.631 -0.819 1.00 86.25 98 PRO A C 1
ATOM 736 O O . PRO A 1 98 ? -5.765 8.365 0.385 1.00 86.25 98 PRO A O 1
ATOM 739 N N . TRP A 1 99 ? -6.827 9.103 -1.443 1.00 89.00 99 TRP A N 1
ATOM 740 C CA . TRP A 1 99 ? -8.113 9.297 -0.763 1.00 89.00 99 TRP A CA 1
ATOM 741 C C . TRP A 1 99 ? -8.714 7.981 -0.254 1.00 89.00 99 TRP A C 1
ATOM 743 O O . TRP A 1 99 ? -9.505 7.991 0.689 1.00 89.00 99 TRP A O 1
ATOM 753 N N . MET A 1 100 ? -8.333 6.847 -0.844 1.00 90.94 100 MET A N 1
ATOM 754 C CA . MET A 1 100 ? -8.864 5.540 -0.484 1.00 90.94 100 MET A CA 1
ATOM 755 C C . MET A 1 100 ? -8.374 5.108 0.898 1.00 90.94 100 MET A C 1
ATOM 757 O O . MET A 1 100 ? -9.189 4.688 1.718 1.00 90.94 100 MET A O 1
ATOM 761 N N . SER A 1 101 ? -7.090 5.319 1.205 1.00 92.62 101 SER A N 1
ATOM 762 C CA . SER A 1 101 ? -6.530 5.078 2.543 1.00 92.62 101 SER A CA 1
ATOM 763 C C . SER A 1 101 ? -7.177 5.980 3.595 1.00 92.62 101 SER A C 1
ATOM 765 O O . SER A 1 101 ? -7.566 5.498 4.652 1.00 92.62 101 SER A O 1
ATOM 767 N N . ARG A 1 102 ? -7.424 7.260 3.271 1.00 93.19 102 ARG A N 1
ATOM 768 C CA . ARG A 1 102 ? -8.154 8.184 4.165 1.00 93.19 102 ARG A CA 1
ATOM 769 C C . ARG A 1 102 ? -9.575 7.696 4.455 1.00 93.19 102 ARG A C 1
ATOM 771 O O . ARG A 1 102 ? -10.022 7.719 5.596 1.00 93.19 102 ARG A O 1
ATOM 778 N N . ARG A 1 103 ? -10.287 7.220 3.428 1.00 93.06 103 ARG A N 1
ATOM 779 C CA . ARG A 1 103 ? -11.647 6.677 3.571 1.00 93.06 103 ARG A CA 1
ATOM 780 C C . ARG A 1 103 ? -11.662 5.375 4.371 1.00 93.06 103 ARG A C 1
ATOM 782 O O . ARG A 1 103 ? -12.601 5.156 5.127 1.00 93.06 103 ARG A O 1
ATOM 789 N N . ILE A 1 104 ? -10.648 4.524 4.212 1.00 93.31 104 ILE A N 1
ATOM 790 C CA . ILE A 1 104 ? -10.474 3.312 5.023 1.00 93.31 104 ILE A CA 1
ATOM 791 C C . ILE A 1 104 ? -10.233 3.695 6.484 1.00 93.31 104 ILE A C 1
ATOM 793 O O . ILE A 1 104 ? -10.929 3.176 7.349 1.00 93.31 104 ILE A O 1
ATOM 797 N N . ALA A 1 105 ? -9.327 4.638 6.756 1.00 95.56 105 ALA A N 1
ATOM 798 C CA . ALA A 1 105 ? -9.060 5.092 8.115 1.00 95.56 105 ALA A CA 1
ATOM 799 C C . ALA A 1 105 ? -10.323 5.652 8.787 1.00 95.56 105 ALA A C 1
ATOM 801 O O . ALA A 1 105 ? -10.705 5.190 9.857 1.00 95.56 105 ALA A O 1
ATOM 802 N N . ALA A 1 106 ? -11.040 6.553 8.106 1.00 95.38 106 ALA A N 1
ATOM 803 C CA . ALA A 1 106 ? -12.298 7.109 8.603 1.00 95.38 106 ALA A CA 1
ATOM 804 C C . ALA A 1 106 ? -13.377 6.035 8.826 1.00 95.38 106 ALA A C 1
ATOM 806 O O . ALA A 1 106 ? -14.084 6.071 9.827 1.00 95.38 106 ALA A O 1
ATOM 807 N N . ARG A 1 107 ? -13.489 5.052 7.918 1.00 94.06 107 ARG A N 1
ATOM 808 C CA . ARG A 1 107 ? -14.463 3.953 8.027 1.00 94.06 107 ARG A CA 1
ATOM 809 C C . ARG A 1 107 ? -14.273 3.118 9.291 1.00 94.06 107 ARG A C 1
ATOM 811 O O . ARG A 1 107 ? -15.267 2.627 9.815 1.00 94.06 107 ARG A O 1
ATOM 818 N N . TYR A 1 108 ? -13.032 2.924 9.724 1.00 95.19 108 TYR A N 1
ATOM 819 C CA . TYR A 1 108 ? -12.699 2.106 10.890 1.00 95.19 108 TYR A CA 1
ATOM 820 C C . TYR A 1 108 ? -12.363 2.938 12.136 1.00 95.19 108 TYR A C 1
ATOM 822 O O . TYR A 1 108 ? -11.920 2.370 13.125 1.00 95.19 108 TYR A O 1
ATOM 830 N N . GLY A 1 109 ? -12.517 4.271 12.096 1.00 95.25 109 GLY A N 1
ATOM 831 C CA . GLY A 1 109 ? -12.062 5.149 13.184 1.00 95.25 109 GLY A CA 1
ATOM 832 C C . GLY A 1 109 ? -10.566 4.997 13.498 1.00 95.25 109 GLY A C 1
ATOM 833 O O . GLY A 1 109 ? -10.143 5.203 14.631 1.00 95.25 109 GLY A O 1
ATOM 834 N N . ALA A 1 110 ? -9.774 4.577 12.511 1.00 97.19 110 ALA A N 1
ATOM 835 C CA . ALA A 1 110 ? -8.387 4.174 12.684 1.00 97.19 110 ALA A CA 1
ATOM 836 C C . ALA A 1 110 ? -7.441 5.378 12.713 1.00 97.19 110 ALA A C 1
ATOM 838 O O . ALA A 1 110 ? -7.626 6.349 11.971 1.00 97.19 110 ALA A O 1
ATOM 839 N N . GLN A 1 111 ? -6.346 5.258 13.467 1.00 97.62 111 GLN A N 1
ATOM 840 C CA . GLN A 1 111 ? -5.187 6.124 13.258 1.00 97.62 111 GLN A CA 1
ATOM 841 C C . GLN A 1 111 ? -4.673 5.941 11.82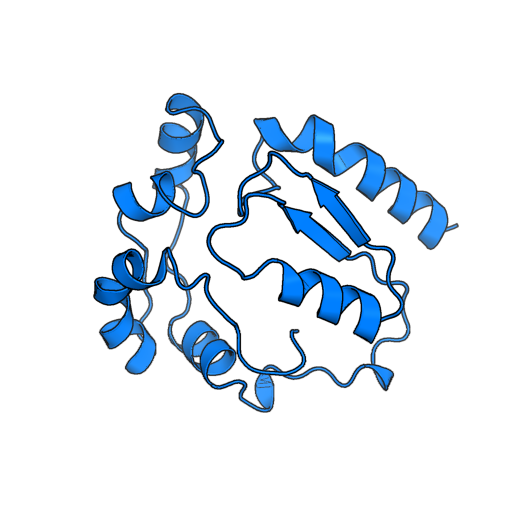2 1.00 97.62 111 GLN A C 1
ATOM 843 O O . GLN A 1 111 ? -4.564 4.816 11.326 1.00 97.62 111 GLN A O 1
ATOM 848 N N . HIS A 1 112 ? -4.330 7.049 11.160 1.00 97.88 112 HIS A N 1
ATOM 849 C CA . HIS A 1 112 ? -3.776 7.041 9.807 1.00 97.88 112 HIS A CA 1
ATOM 850 C C . HIS A 1 112 ? -2.339 7.563 9.802 1.00 97.88 112 HIS A C 1
ATOM 852 O O . HIS A 1 112 ? -2.100 8.748 10.018 1.00 97.88 112 HIS A O 1
ATOM 858 N N . GLN A 1 113 ? -1.381 6.677 9.542 1.00 97.81 113 GLN A N 1
ATOM 859 C CA . GLN A 1 113 ? 0.027 7.012 9.343 1.00 97.81 113 GLN A CA 1
ATOM 860 C C . GLN A 1 113 ? 0.312 7.148 7.839 1.00 97.81 113 GLN A C 1
ATOM 862 O O . GLN A 1 113 ? -0.015 6.263 7.040 1.00 97.81 113 GLN A O 1
ATOM 867 N N . ILE A 1 114 ? 0.901 8.275 7.434 1.00 97.50 114 ILE A N 1
ATOM 868 C CA . ILE A 1 114 ? 1.234 8.566 6.034 1.00 97.50 114 ILE A CA 1
ATOM 869 C C . ILE A 1 114 ? 2.737 8.801 5.925 1.00 97.50 114 ILE A C 1
ATOM 871 O O . ILE A 1 114 ? 3.270 9.686 6.589 1.00 97.50 114 ILE A O 1
ATOM 875 N N . HIS A 1 115 ? 3.400 8.058 5.041 1.00 97.19 115 HIS A N 1
ATOM 876 C CA . HIS A 1 115 ? 4.821 8.225 4.741 1.00 97.19 115 HIS A CA 1
ATOM 877 C C . HIS A 1 115 ? 4.986 8.964 3.405 1.00 97.19 115 HIS A C 1
ATOM 879 O O . HIS A 1 115 ? 4.892 8.342 2.342 1.00 97.19 115 HIS A O 1
ATOM 885 N N . PRO A 1 116 ? 5.178 10.297 3.417 1.00 95.81 116 PRO A N 1
ATOM 886 C CA . PRO A 1 116 ? 4.933 11.153 2.256 1.00 95.81 116 PRO A CA 1
ATOM 887 C C . PRO A 1 116 ? 5.842 10.882 1.051 1.00 95.81 116 PRO A C 1
ATOM 889 O O . PRO A 1 116 ? 5.410 11.113 -0.075 1.00 95.81 116 PRO A O 1
ATOM 892 N N . GLY A 1 117 ? 7.069 10.400 1.280 1.00 96.19 117 GLY A N 1
ATOM 893 C CA . GLY A 1 117 ? 8.074 10.129 0.242 1.00 96.19 117 GLY A CA 1
ATOM 894 C C . GLY A 1 117 ? 8.171 8.667 -0.208 1.00 96.19 117 GLY A C 1
ATOM 895 O O . GLY A 1 117 ? 8.976 8.354 -1.082 1.00 96.19 117 GLY A O 1
ATOM 896 N N . LEU A 1 118 ? 7.385 7.760 0.378 1.00 97.56 118 LEU A N 1
ATOM 897 C CA . LEU A 1 118 ? 7.483 6.330 0.081 1.00 97.56 118 LEU A CA 1
ATOM 898 C C . LEU A 1 118 ? 6.571 5.916 -1.082 1.00 97.56 118 LEU A C 1
ATOM 900 O O . LEU A 1 118 ? 5.528 6.550 -1.289 1.00 97.56 118 LEU A O 1
ATOM 904 N N . PRO A 1 119 ? 6.946 4.867 -1.839 1.00 96.38 119 PRO A N 1
ATOM 905 C CA . PRO A 1 119 ? 6.159 4.378 -2.957 1.00 96.38 119 PRO A CA 1
ATOM 906 C C . PRO A 1 119 ? 5.120 3.371 -2.444 1.00 96.38 119 PRO A C 1
ATOM 908 O O . PRO A 1 119 ? 5.039 3.117 -1.247 1.00 96.38 119 PRO A O 1
ATOM 911 N N . HIS A 1 120 ? 4.330 2.760 -3.328 1.00 96.00 120 HIS A N 1
ATOM 912 C CA . HIS A 1 120 ? 3.333 1.761 -2.913 1.00 96.00 120 HIS A CA 1
ATOM 913 C C . HIS A 1 120 ? 3.940 0.627 -2.066 1.00 96.00 120 HIS A C 1
ATOM 915 O O . HIS A 1 120 ? 3.346 0.200 -1.078 1.00 96.00 120 HIS A O 1
ATOM 921 N N . TRP A 1 121 ? 5.142 0.165 -2.432 1.00 96.56 121 TRP A N 1
ATOM 922 C CA . TRP A 1 121 ? 5.878 -0.862 -1.697 1.00 96.56 121 TRP A CA 1
ATOM 923 C C . TRP A 1 121 ? 6.561 -0.287 -0.443 1.00 96.56 121 TRP A C 1
ATOM 925 O O . TRP A 1 121 ? 7.783 -0.198 -0.357 1.00 96.56 121 TRP A O 1
ATOM 935 N N . ILE A 1 122 ? 5.761 0.118 0.550 1.00 96.00 122 ILE A N 1
ATOM 936 C CA . ILE A 1 122 ? 6.233 0.716 1.819 1.00 96.00 122 ILE A CA 1
ATOM 937 C C . ILE A 1 122 ? 6.972 -0.263 2.742 1.00 96.00 122 ILE A C 1
ATOM 939 O O . ILE A 1 122 ? 7.473 0.133 3.788 1.00 96.00 122 ILE A O 1
ATOM 943 N N . VAL A 1 123 ? 7.023 -1.538 2.366 1.00 96.19 123 VAL A N 1
ATOM 944 C CA . VAL A 1 123 ? 7.712 -2.607 3.101 1.00 96.19 123 VAL A CA 1
ATOM 945 C C . VAL A 1 123 ? 9.098 -2.912 2.526 1.00 96.19 123 VAL A C 1
ATOM 947 O O . VAL A 1 123 ? 9.710 -3.904 2.906 1.00 96.19 123 VAL A O 1
ATOM 950 N N . ALA A 1 124 ? 9.592 -2.074 1.606 1.00 97.25 124 ALA A N 1
ATOM 951 C CA . ALA A 1 124 ? 10.962 -2.150 1.108 1.00 97.25 124 ALA A CA 1
ATOM 952 C C . ALA A 1 124 ? 11.979 -2.050 2.257 1.00 97.25 124 ALA A C 1
ATOM 954 O O . ALA A 1 124 ? 11.734 -1.356 3.246 1.00 97.25 124 ALA A O 1
ATOM 955 N N . GLU A 1 125 ? 13.143 -2.676 2.098 1.00 97.31 125 GLU A N 1
ATOM 956 C CA . GLU A 1 125 ? 14.220 -2.648 3.093 1.00 97.31 125 GLU A CA 1
ATOM 957 C C . GLU A 1 125 ? 14.606 -1.203 3.450 1.00 97.31 125 GLU A C 1
ATOM 959 O O . GLU A 1 125 ? 14.676 -0.848 4.627 1.00 97.31 125 GLU A O 1
ATOM 964 N N . SER A 1 126 ? 14.739 -0.332 2.444 1.00 97.69 126 SER A N 1
ATOM 965 C CA . SER A 1 126 ? 15.044 1.092 2.644 1.00 97.69 126 SER A CA 1
ATOM 966 C C . SER A 1 126 ? 13.903 1.905 3.274 1.00 97.69 126 SER A C 1
ATOM 968 O O . SER A 1 126 ? 14.134 2.978 3.839 1.00 97.69 126 SER A O 1
ATOM 970 N N . ALA A 1 127 ? 12.667 1.405 3.209 1.00 97.56 127 ALA A N 1
ATOM 971 C CA . ALA A 1 127 ? 11.485 2.043 3.779 1.00 97.56 127 ALA A CA 1
ATOM 972 C C . ALA A 1 127 ? 11.260 1.665 5.254 1.00 97.56 127 ALA A C 1
ATOM 974 O O . ALA A 1 127 ? 10.737 2.476 6.026 1.00 97.56 127 ALA A O 1
ATOM 975 N N . LEU A 1 128 ? 11.679 0.464 5.669 1.00 97.31 128 LEU A N 1
ATOM 976 C CA . LEU A 1 128 ? 11.451 -0.064 7.017 1.00 97.31 128 LEU A CA 1
ATOM 977 C C . LEU A 1 128 ? 11.916 0.860 8.155 1.00 97.31 128 LEU A C 1
ATOM 979 O O . LEU A 1 128 ? 11.143 1.012 9.103 1.00 97.31 128 LEU A O 1
ATOM 983 N N . PRO A 1 129 ? 13.080 1.541 8.095 1.00 97.75 129 PRO A N 1
ATOM 984 C CA . PRO A 1 129 ? 13.497 2.459 9.158 1.00 97.75 129 PRO A CA 1
ATOM 985 C C . PRO A 1 129 ? 12.510 3.606 9.413 1.00 97.75 129 PRO A C 1
ATOM 987 O O . PRO A 1 129 ? 12.451 4.132 10.521 1.00 97.75 129 PRO A O 1
ATOM 990 N N . GLN A 1 130 ? 11.720 3.989 8.404 1.00 97.19 130 GLN A N 1
ATOM 991 C CA . GLN A 1 130 ? 10.699 5.033 8.522 1.00 97.19 130 GLN A CA 1
ATOM 992 C C . GLN A 1 130 ? 9.330 4.461 8.910 1.00 97.19 130 GLN A C 1
ATOM 994 O O . GLN A 1 130 ? 8.581 5.111 9.636 1.00 97.19 130 GLN A O 1
ATOM 999 N N . VAL A 1 131 ? 8.987 3.266 8.416 1.00 98.12 131 VAL A N 1
ATOM 1000 C CA . VAL A 1 131 ? 7.653 2.660 8.574 1.00 98.12 131 VAL A CA 1
ATOM 1001 C C . VAL A 1 131 ? 7.528 1.837 9.852 1.00 98.12 131 VAL A C 1
ATOM 1003 O O . VAL A 1 131 ? 6.534 1.949 10.565 1.00 98.12 131 VAL A O 1
ATOM 1006 N N . ALA A 1 132 ? 8.527 1.019 10.178 1.00 98.19 132 ALA A N 1
ATOM 1007 C CA . ALA A 1 132 ? 8.428 0.060 11.272 1.00 98.19 132 ALA A CA 1
ATOM 1008 C C . ALA A 1 132 ? 8.325 0.714 12.665 1.00 98.19 132 ALA A C 1
ATOM 1010 O O . ALA A 1 132 ? 7.463 0.285 13.436 1.00 98.19 132 ALA A O 1
ATOM 1011 N N . PRO A 1 133 ? 9.112 1.750 13.030 1.00 98.25 133 PRO A N 1
ATOM 1012 C CA . PRO A 1 133 ? 9.042 2.327 14.374 1.00 98.25 133 PRO A CA 1
ATOM 1013 C C . PRO A 1 133 ? 7.652 2.853 14.789 1.00 98.25 133 PRO A C 1
ATOM 1015 O O . PRO A 1 133 ? 7.187 2.453 15.862 1.00 98.25 133 PRO A O 1
ATOM 1018 N N . PRO A 1 134 ? 6.945 3.686 13.992 1.00 98.00 134 PRO A N 1
ATOM 1019 C CA . PRO A 1 134 ? 5.614 4.166 14.373 1.00 98.00 134 PRO A CA 1
ATOM 1020 C C . PRO A 1 134 ? 4.548 3.058 14.362 1.00 98.00 134 PRO A C 1
ATOM 1022 O O . PRO A 1 134 ? 3.610 3.113 15.161 1.00 98.00 134 PRO A O 1
ATOM 1025 N N . VAL A 1 135 ? 4.701 2.023 13.528 1.00 98.25 135 VAL A N 1
ATOM 1026 C CA . VAL A 1 135 ? 3.819 0.843 13.540 1.00 98.25 135 VAL A CA 1
ATOM 1027 C C . VAL A 1 135 ? 4.020 0.023 14.815 1.00 98.25 135 VAL A C 1
ATOM 1029 O O . VAL A 1 135 ? 3.049 -0.337 15.474 1.00 98.25 135 VAL A O 1
ATOM 1032 N N . LEU A 1 136 ? 5.268 -0.232 15.215 1.00 98.12 136 LEU A N 1
ATOM 1033 C CA . LEU A 1 136 ? 5.579 -0.967 16.446 1.00 98.12 136 LEU A CA 1
ATOM 1034 C C . LEU A 1 136 ? 5.162 -0.197 17.702 1.00 98.12 136 LEU A C 1
ATOM 1036 O O . LEU A 1 136 ? 4.716 -0.804 18.673 1.00 98.12 136 LEU A O 1
ATOM 1040 N N . ALA A 1 137 ? 5.296 1.132 17.696 1.00 98.19 137 ALA A N 1
ATOM 1041 C CA . ALA A 1 137 ? 4.798 1.972 18.781 1.00 98.19 137 ALA A CA 1
ATOM 1042 C C . ALA A 1 137 ? 3.276 1.850 18.925 1.00 98.19 137 ALA A C 1
ATOM 1044 O O . ALA A 1 137 ? 2.785 1.665 20.036 1.00 98.19 137 ALA A O 1
ATOM 1045 N N . TRP A 1 138 ? 2.549 1.878 17.804 1.00 98.38 138 TRP A N 1
ATOM 1046 C CA . TRP A 1 138 ? 1.106 1.668 17.804 1.00 98.38 138 TRP A CA 1
ATOM 1047 C C . TRP A 1 138 ? 0.725 0.270 18.297 1.00 98.38 138 TRP A C 1
ATOM 1049 O O . TRP A 1 138 ? -0.135 0.152 19.161 1.00 98.38 138 TRP A O 1
ATOM 1059 N N . LEU A 1 139 ? 1.401 -0.781 17.817 1.00 97.88 139 LEU A N 1
ATOM 1060 C CA . LEU A 1 139 ? 1.145 -2.157 18.255 1.00 97.88 139 LEU A CA 1
ATOM 1061 C C . LEU A 1 139 ? 1.324 -2.318 19.767 1.00 97.88 139 LEU A C 1
ATOM 1063 O O . LEU A 1 139 ? 0.476 -2.919 20.415 1.00 97.88 139 LEU A O 1
ATOM 1067 N N . ARG A 1 140 ? 2.391 -1.751 20.345 1.00 97.94 140 ARG A N 1
ATOM 1068 C CA . ARG A 1 140 ? 2.610 -1.795 21.799 1.00 97.94 140 ARG A CA 1
ATOM 1069 C C . ARG A 1 140 ? 1.494 -1.105 22.580 1.00 97.94 140 ARG A C 1
ATOM 1071 O O . ARG A 1 140 ? 1.096 -1.631 23.606 1.00 97.94 140 ARG A O 1
ATOM 1078 N N . ALA A 1 141 ? 1.000 0.033 22.094 1.00 96.81 141 ALA A N 1
ATOM 1079 C CA . ALA A 1 141 ? -0.087 0.767 22.740 1.00 96.81 141 ALA A CA 1
ATOM 1080 C C . ALA A 1 141 ? -1.465 0.107 22.549 1.00 96.81 141 ALA A C 1
ATOM 1082 O O . ALA A 1 141 ? -2.348 0.283 23.377 1.00 96.81 141 ALA A O 1
ATOM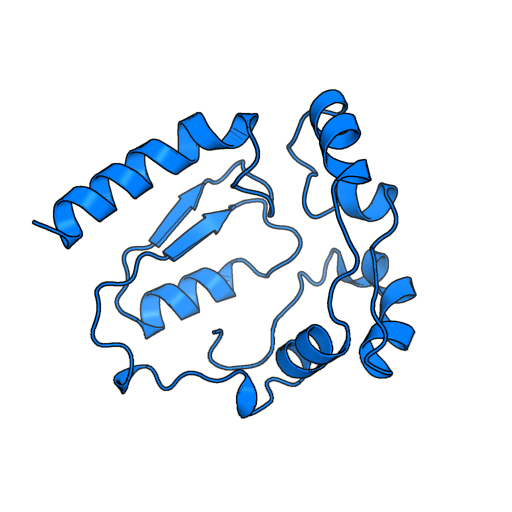 1083 N N . ALA A 1 142 ? -1.672 -0.620 21.448 1.00 95.38 142 ALA A N 1
ATOM 1084 C CA . ALA A 1 142 ? -2.939 -1.285 21.146 1.00 95.38 142 ALA A CA 1
ATOM 1085 C C . ALA A 1 142 ? -3.080 -2.667 21.809 1.00 95.38 142 ALA A C 1
ATOM 1087 O O . ALA A 1 142 ? -4.192 -3.185 21.889 1.00 95.38 142 ALA A O 1
ATOM 1088 N N . LEU A 1 143 ? -1.962 -3.278 22.218 1.00 92.31 143 LEU A N 1
ATOM 1089 C CA . LEU A 1 143 ? -1.904 -4.608 22.839 1.00 92.31 143 LEU A CA 1
ATOM 1090 C C . LEU A 1 143 ? -1.638 -4.573 24.352 1.00 92.31 143 LEU A C 1
ATOM 1092 O O . LEU A 1 143 ? -1.650 -5.631 24.979 1.00 92.31 143 LEU A O 1
ATOM 1096 N N . SER A 1 144 ? -1.348 -3.397 24.911 1.00 80.44 144 SER A N 1
ATOM 1097 C CA . SER A 1 144 ? -1.242 -3.162 26.356 1.00 80.44 144 SER A CA 1
ATOM 1098 C C . SER A 1 144 ? -2.617 -3.041 26.994 1.00 80.44 144 SER A C 1
ATOM 1100 O O . SER A 1 144 ? -2.811 -3.645 28.068 1.00 80.44 144 SER A O 1
#

Radius of gyration: 16.14 Å; chains: 1; bounding box: 40×26×48 Å

Foldseek 3Di:
DFQFAFDFAPVLVVQCVVVVVCLVVQHWDDRDLVSCCVAQCVLPDPVLSVVCNVVDDTDGSPVNNCRRGRPPVPHDQLVVDPAADAQEAEQQHNTGDPVRSVSVCVSNVHHYHYHNRHYNPCVRPVNCVVRVPVVVVVVVVRVD

pLDDT: mean 91.29, std 9.04, range [48.22, 98.44]

InterPro domains:
  IPR029058 Alpha/Beta hydrolase fold [G3DSA:3.40.50.1820] (2-142)
  IPR029058 Alpha/Beta hydrolase fold [SSF53474] (48-143)

Organism: NCBI:txid216929

Sequence (144 aa):
MPPGVLWPQLRTLPRFLPSMPGVAAGRPFLPAADVMRAVPLHTLSAAEQDRLIPEFVRDSGRVFRQLMLGAPIVRVPAADVSCPVLCVSAGQDRNVAPWMSRRIAARYGAQHQIHPGLPHWIVAESALPQVAPPVLAWLRAALS

Secondary structure (DSSP, 8-state):
--SS---B-TTTHHHHGGGHHHHHTT--B---HHHHHHTTTTTS-HHHHHHHGGG---B-HHHHHHHHTT-GGG---GGG--S--EEEEETT-SSB-HHHHHHHHHHTT-EEEEETT--S-TTSTTTHHHHHHHHHHHHHHHH-